Protein AF-A0A2S2PRX2-F1 (afdb_monomer)

Organism: Schizaphis graminum (NCBI:txid13262)

Radius of gyration: 22.68 Å; Cα contacts (8 Å, |Δi|>4): 129; chains: 1; bounding box: 50×50×72 Å

Structure (mmCIF, N/CA/C/O backbone):
data_AF-A0A2S2PRX2-F1
#
_entry.id   AF-A0A2S2PRX2-F1
#
loop_
_atom_site.group_PDB
_atom_site.id
_atom_site.type_symbol
_atom_site.label_atom_id
_atom_site.label_alt_id
_atom_site.label_comp_id
_atom_site.label_asym_id
_atom_site.label_entity_id
_atom_site.label_seq_id
_atom_site.pdbx_PDB_ins_code
_atom_site.Cartn_x
_atom_site.Cartn_y
_atom_site.Cartn_z
_atom_site.occupancy
_atom_site.B_iso_or_equiv
_atom_site.auth_seq_id
_atom_site.auth_comp_id
_atom_site.auth_asym_id
_atom_site.auth_atom_id
_atom_site.pdbx_PDB_model_num
ATOM 1 N N . ARG A 1 1 ? -25.258 11.490 -28.085 1.00 32.72 1 ARG A N 1
ATOM 2 C CA . ARG A 1 1 ? -25.064 12.709 -28.904 1.00 32.72 1 ARG A CA 1
ATOM 3 C C . ARG A 1 1 ? -23.735 13.322 -28.487 1.00 32.72 1 ARG A C 1
ATOM 5 O O . ARG A 1 1 ? -23.483 13.431 -27.298 1.00 32.72 1 ARG A O 1
ATOM 12 N N . ILE A 1 2 ? -22.883 13.534 -29.481 1.00 33.91 2 ILE A N 1
ATOM 13 C CA . ILE A 1 2 ? -21.468 13.925 -29.444 1.00 33.91 2 ILE A C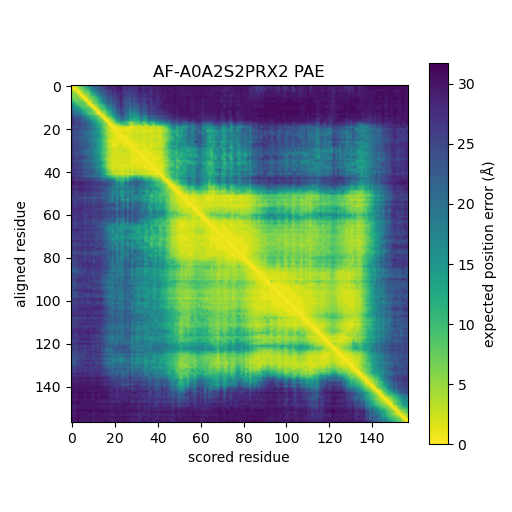A 1
ATOM 14 C C . ILE A 1 2 ? -21.301 15.325 -28.825 1.00 33.91 2 ILE A C 1
ATOM 16 O O . ILE A 1 2 ? -22.184 16.149 -29.027 1.00 33.91 2 ILE A O 1
ATOM 20 N N . HIS A 1 3 ? -20.211 15.570 -28.082 1.00 30.98 3 HIS A N 1
ATOM 21 C CA . HIS A 1 3 ? -19.190 16.577 -28.425 1.00 30.98 3 HIS A CA 1
ATOM 22 C C . HIS A 1 3 ? -17.902 16.377 -27.609 1.00 30.98 3 HIS A C 1
ATOM 24 O O . HIS A 1 3 ? -17.865 16.462 -26.386 1.00 30.98 3 HIS A O 1
ATOM 30 N N . SER A 1 4 ? -16.859 16.049 -28.365 1.00 37.16 4 SER A N 1
ATOM 31 C CA . SER A 1 4 ? -15.438 16.214 -28.094 1.00 37.16 4 SER A CA 1
ATOM 32 C C . SER A 1 4 ? -15.081 17.687 -27.931 1.00 37.16 4 SER A C 1
ATOM 34 O O . SER A 1 4 ? -15.504 18.475 -28.769 1.00 37.16 4 SER A O 1
ATOM 36 N N . GLU A 1 5 ? -14.215 18.025 -26.976 1.00 30.00 5 GLU A N 1
ATOM 37 C CA . GLU A 1 5 ? -13.340 19.196 -27.090 1.00 30.00 5 GLU A CA 1
ATOM 38 C C . GLU A 1 5 ? -12.101 19.034 -26.199 1.00 30.00 5 GLU A C 1
ATOM 40 O O . GLU A 1 5 ? -12.141 18.982 -24.969 1.00 30.00 5 GLU A O 1
ATOM 45 N N . THR A 1 6 ? -10.975 18.890 -26.886 1.00 33.41 6 THR A N 1
ATOM 46 C CA . THR A 1 6 ? -9.607 18.993 -26.394 1.00 33.41 6 THR A CA 1
ATOM 47 C C . THR A 1 6 ? -9.370 20.370 -25.788 1.00 33.41 6 THR A C 1
ATOM 49 O O . THR A 1 6 ? -9.465 21.374 -26.488 1.00 33.41 6 THR A O 1
ATOM 52 N N . ARG A 1 7 ? -8.987 20.430 -24.509 1.00 32.41 7 ARG A N 1
ATOM 53 C CA . ARG A 1 7 ? -8.498 21.664 -23.889 1.00 32.41 7 ARG A CA 1
ATOM 54 C C . ARG A 1 7 ? -6.986 21.591 -23.727 1.00 32.41 7 ARG A C 1
ATOM 56 O O . ARG A 1 7 ? -6.467 21.113 -22.720 1.00 32.41 7 ARG A O 1
ATOM 63 N N . THR A 1 8 ? -6.290 22.069 -24.751 1.00 34.25 8 THR A N 1
ATOM 64 C CA . THR A 1 8 ? -4.899 22.511 -24.663 1.00 34.25 8 THR A CA 1
ATOM 65 C C . THR A 1 8 ? -4.826 23.640 -23.637 1.00 34.25 8 THR A C 1
ATOM 67 O O . THR A 1 8 ? -5.427 24.695 -23.815 1.00 34.25 8 THR A O 1
ATOM 70 N N . SER A 1 9 ? -4.124 23.409 -22.530 1.00 39.47 9 SER A N 1
ATOM 71 C CA . SER A 1 9 ? -3.758 24.464 -21.587 1.00 39.47 9 SER A CA 1
ATOM 72 C C . SER A 1 9 ? -2.261 24.696 -21.699 1.00 39.47 9 SER A C 1
ATOM 74 O O . SER A 1 9 ? -1.480 24.225 -20.872 1.00 39.47 9 SER A O 1
ATOM 76 N N . GLU A 1 10 ? -1.876 25.448 -22.726 1.00 35.84 10 GLU A N 1
ATOM 77 C CA . GLU A 1 10 ? -0.677 26.270 -22.663 1.00 35.84 10 GLU A CA 1
ATOM 78 C C . GLU A 1 10 ? -0.848 27.243 -21.499 1.00 35.84 10 GLU A C 1
ATOM 80 O O . GLU A 1 10 ? -1.709 28.115 -21.517 1.00 35.84 10 GLU A O 1
ATOM 85 N N . HIS A 1 11 ? -0.060 27.050 -20.448 1.00 44.25 11 HIS A N 1
ATOM 86 C CA . HIS A 1 11 ? 0.306 28.113 -19.523 1.00 44.25 11 HIS A CA 1
ATOM 87 C C . HIS A 1 11 ? 1.805 27.984 -19.277 1.00 44.25 11 HIS A C 1
ATOM 89 O O . HIS A 1 11 ? 2.274 27.351 -18.332 1.00 44.25 11 HIS A O 1
ATOM 95 N N . SER A 1 12 ? 2.556 28.597 -20.184 1.00 42.91 12 SER A N 1
ATOM 96 C CA . SER A 1 12 ? 3.944 28.975 -19.991 1.00 42.91 12 SER A CA 1
ATOM 97 C C . SER A 1 12 ? 4.044 29.986 -18.845 1.00 42.91 12 SER A C 1
ATOM 99 O O . SER A 1 12 ? 3.718 31.163 -18.995 1.00 42.91 12 SER A O 1
ATOM 101 N N . LYS A 1 13 ? 4.538 29.532 -17.694 1.00 42.44 13 LYS A N 1
ATOM 102 C CA . LYS A 1 13 ? 5.272 30.376 -16.748 1.00 42.44 13 LYS A CA 1
ATOM 103 C C . LYS A 1 13 ? 6.652 29.747 -16.575 1.00 42.44 13 LYS A C 1
ATOM 105 O O . LYS A 1 13 ? 6.724 28.648 -16.025 1.00 42.44 13 LYS A O 1
ATOM 110 N N . PRO A 1 14 ? 7.747 30.390 -17.012 1.00 42.88 14 PRO A N 1
ATOM 111 C CA . PRO A 1 14 ? 9.080 29.933 -16.667 1.00 42.88 14 PRO A CA 1
ATOM 112 C C . PRO A 1 14 ? 9.345 30.372 -15.227 1.00 42.88 14 PRO A C 1
ATOM 114 O O . PRO A 1 14 ? 9.973 31.392 -14.965 1.00 42.88 14 PRO A O 1
ATOM 117 N N . SER A 1 15 ? 8.813 29.623 -14.261 1.00 43.81 15 SER A N 1
ATOM 118 C CA . SER A 1 15 ? 9.317 29.715 -12.900 1.00 43.81 15 SER A CA 1
ATOM 119 C C . SER A 1 15 ? 10.654 28.987 -12.883 1.00 43.81 15 SER A C 1
ATOM 121 O O . SER A 1 15 ? 10.704 27.763 -13.012 1.00 43.81 15 SER A O 1
ATOM 123 N N . THR A 1 16 ? 11.738 29.738 -12.724 1.00 51.16 16 THR A N 1
ATOM 124 C CA . THR A 1 16 ? 13.097 29.279 -12.403 1.00 51.16 16 THR A CA 1
ATOM 125 C C . THR A 1 16 ? 13.138 28.622 -11.017 1.00 51.16 16 THR A C 1
ATOM 127 O O . THR A 1 16 ? 13.873 29.004 -10.115 1.00 51.16 16 THR A O 1
ATOM 130 N N . THR A 1 17 ? 12.306 27.607 -10.816 1.00 53.28 17 THR A N 1
ATOM 131 C CA . THR A 1 17 ? 12.319 26.728 -9.656 1.00 53.28 17 THR A CA 1
ATOM 132 C C . THR A 1 17 ? 13.028 25.470 -10.103 1.00 53.28 17 THR A C 1
ATOM 134 O O . THR A 1 17 ? 12.576 24.826 -11.046 1.00 53.28 17 THR A O 1
ATOM 137 N N . HIS A 1 18 ? 14.148 25.151 -9.452 1.00 61.47 18 HIS A N 1
ATOM 138 C CA . HIS A 1 18 ? 14.963 23.954 -9.662 1.00 61.47 18 HIS A CA 1
ATOM 139 C C . HIS A 1 18 ? 14.108 22.698 -9.894 1.00 61.47 18 HIS A C 1
ATOM 141 O O . HIS A 1 18 ? 13.738 21.984 -8.959 1.00 61.47 18 HIS A O 1
ATOM 147 N N . SER A 1 19 ? 13.785 22.447 -11.158 1.00 75.62 19 SER A N 1
ATOM 148 C CA . SER A 1 19 ? 12.966 21.332 -11.599 1.00 75.62 19 SER A CA 1
ATOM 149 C C . SER A 1 19 ? 13.914 20.208 -11.966 1.00 75.62 19 SER A C 1
ATOM 151 O O . SER A 1 19 ? 14.864 20.397 -12.722 1.00 75.62 19 SER A O 1
ATOM 153 N N . PHE A 1 20 ? 13.706 19.044 -11.365 1.00 86.00 20 PHE A N 1
ATOM 154 C CA . PHE A 1 20 ? 14.572 17.890 -11.557 1.00 86.00 20 PHE A CA 1
ATOM 155 C C . PHE A 1 20 ? 13.923 16.989 -12.601 1.00 86.00 20 PHE A C 1
ATOM 157 O O . PHE A 1 20 ? 12.938 16.322 -12.294 1.00 86.00 20 PHE A O 1
ATOM 164 N N . ILE A 1 21 ? 14.452 17.000 -13.822 1.00 85.81 21 ILE A N 1
ATOM 165 C CA . ILE A 1 21 ? 13.899 16.279 -14.975 1.00 85.81 21 ILE A CA 1
ATOM 166 C C . ILE A 1 21 ? 14.613 14.931 -15.121 1.00 85.81 21 ILE A C 1
ATOM 168 O O . ILE A 1 21 ? 15.807 14.824 -14.845 1.00 85.81 21 ILE A O 1
ATOM 172 N N . CYS A 1 22 ? 13.879 13.880 -15.486 1.00 79.94 22 CYS A N 1
ATOM 173 C CA . CYS A 1 22 ? 14.483 12.598 -15.841 1.00 79.94 22 CYS A CA 1
ATOM 174 C C . CYS A 1 22 ? 14.856 12.546 -17.318 1.00 79.94 22 CYS A C 1
ATOM 176 O O . CYS A 1 22 ? 13.969 12.591 -18.158 1.00 79.94 22 CYS A O 1
ATOM 178 N N . ASP A 1 23 ? 16.128 12.310 -17.620 1.00 79.19 23 ASP A N 1
ATOM 179 C CA . ASP A 1 23 ? 16.629 12.292 -19.003 1.00 79.19 23 ASP A CA 1
ATOM 180 C C . ASP A 1 23 ? 16.116 11.108 -19.847 1.00 79.19 23 ASP A C 1
ATOM 182 O O . ASP A 1 23 ? 16.187 11.140 -21.068 1.00 79.19 23 ASP A O 1
ATOM 186 N N . TYR A 1 24 ? 15.577 10.056 -19.216 1.00 67.75 24 TYR A N 1
ATOM 187 C CA . TYR A 1 24 ? 15.070 8.867 -19.921 1.00 67.75 24 TYR A CA 1
ATOM 188 C C . TYR A 1 24 ? 13.591 8.971 -20.309 1.00 67.75 24 TYR A C 1
ATOM 190 O O . TYR A 1 24 ? 13.150 8.296 -21.234 1.00 67.75 24 TYR A O 1
ATOM 198 N N . CYS A 1 25 ? 12.790 9.750 -19.576 1.00 73.69 25 CYS A N 1
ATOM 199 C CA . CYS A 1 25 ? 11.338 9.807 -19.793 1.00 73.69 25 CYS A CA 1
ATOM 200 C C . CYS A 1 25 ? 10.724 11.198 -19.570 1.00 73.69 25 CYS A C 1
ATOM 202 O O . CYS A 1 25 ? 9.506 11.317 -19.450 1.00 73.69 25 CYS A O 1
ATOM 204 N N . ASN A 1 26 ? 11.560 12.230 -19.434 1.00 76.50 26 ASN A N 1
ATOM 205 C CA . ASN A 1 26 ? 11.221 13.648 -19.277 1.00 76.50 26 ASN A CA 1
ATOM 206 C C . ASN A 1 26 ? 10.229 13.984 -18.151 1.00 76.50 26 ASN A C 1
ATOM 208 O O . ASN A 1 26 ? 9.632 15.057 -18.128 1.00 76.50 26 ASN A O 1
ATOM 212 N N . GLN A 1 27 ? 10.077 13.091 -17.171 1.00 74.56 27 GLN A N 1
ATOM 213 C CA . GLN A 1 27 ? 9.231 13.331 -16.004 1.00 74.56 27 GLN A CA 1
ATOM 214 C C . GLN A 1 27 ? 9.842 14.405 -15.101 1.00 74.56 27 GLN A C 1
ATOM 216 O O . GLN A 1 27 ? 11.035 14.355 -14.785 1.00 74.56 27 GLN A O 1
ATOM 221 N N . ILE A 1 28 ? 9.010 15.353 -14.664 1.00 86.56 28 ILE A N 1
ATOM 222 C CA . ILE A 1 28 ? 9.423 16.513 -13.869 1.00 86.56 28 ILE A CA 1
ATOM 223 C C . ILE A 1 28 ? 9.161 16.243 -12.388 1.00 86.56 28 ILE A C 1
ATOM 225 O O . ILE A 1 28 ? 8.053 15.899 -11.976 1.00 86.56 28 ILE A O 1
ATOM 229 N N . PHE A 1 29 ? 10.182 16.446 -11.559 1.00 86.88 29 PHE A N 1
ATOM 230 C CA . PHE A 1 29 ? 10.099 16.271 -10.115 1.00 86.88 29 PHE A CA 1
ATOM 231 C C . PHE A 1 29 ? 10.418 17.566 -9.374 1.00 86.88 29 PHE A C 1
ATOM 233 O O . PHE A 1 29 ? 11.392 18.255 -9.663 1.00 86.88 29 PHE A O 1
ATOM 240 N N . SER A 1 30 ? 9.662 17.824 -8.306 1.00 87.50 30 SER A N 1
ATOM 241 C CA . SER A 1 30 ? 9.857 18.983 -7.425 1.00 87.50 30 SER A CA 1
ATOM 242 C C . SER A 1 30 ? 11.080 18.888 -6.502 1.00 87.50 30 SER A C 1
ATOM 244 O O . SER A 1 30 ? 11.417 19.854 -5.824 1.00 87.50 30 SER A O 1
ATOM 246 N N . ARG A 1 31 ? 11.737 17.718 -6.401 1.00 85.00 31 ARG A N 1
ATOM 247 C CA . ARG A 1 31 ? 12.904 17.500 -5.521 1.00 85.00 31 ARG A CA 1
ATOM 248 C C . ARG A 1 31 ? 13.909 16.516 -6.123 1.00 85.00 31 ARG A C 1
ATOM 250 O O . ARG A 1 31 ? 13.515 15.437 -6.570 1.00 85.00 31 ARG A O 1
ATOM 257 N N . LYS A 1 32 ? 15.213 16.793 -5.975 1.00 86.00 32 LYS A N 1
ATOM 258 C CA . LYS A 1 32 ? 16.323 15.930 -6.443 1.00 86.00 32 LYS A CA 1
ATOM 259 C C . LYS A 1 32 ? 16.230 14.493 -5.934 1.00 86.00 32 LYS A C 1
ATOM 261 O O . LYS A 1 32 ? 16.500 13.548 -6.667 1.00 86.00 32 LYS A O 1
ATOM 266 N N . GLN A 1 33 ? 15.833 14.311 -4.673 1.00 81.94 33 GLN A N 1
ATOM 267 C CA . GLN A 1 33 ? 15.671 12.983 -4.068 1.00 81.94 33 GLN A CA 1
ATOM 268 C C . GLN A 1 33 ? 14.573 12.150 -4.748 1.00 81.94 33 GLN A C 1
ATOM 270 O O . GLN A 1 33 ? 14.693 10.929 -4.838 1.00 81.94 33 GLN A O 1
ATOM 275 N N . ASN A 1 34 ? 13.519 12.803 -5.249 1.00 78.81 34 ASN A N 1
ATOM 276 C CA . ASN A 1 34 ? 12.433 12.132 -5.955 1.00 78.81 34 ASN A CA 1
ATOM 277 C C . ASN A 1 34 ? 12.902 11.677 -7.335 1.00 78.81 34 ASN A C 1
ATOM 279 O O . ASN A 1 34 ? 12.683 10.516 -7.666 1.00 78.81 34 ASN A O 1
ATOM 283 N N . LEU A 1 35 ? 13.635 12.533 -8.057 1.00 80.25 35 LEU A N 1
ATOM 284 C CA . LEU A 1 35 ? 14.287 12.167 -9.313 1.00 80.25 35 LEU A CA 1
ATOM 285 C C . LEU A 1 35 ? 15.286 11.008 -9.117 1.00 80.25 35 LEU A C 1
ATOM 287 O O . LEU A 1 35 ? 15.210 10.004 -9.816 1.00 80.25 35 LEU A O 1
ATOM 291 N N . LYS A 1 36 ? 16.166 11.075 -8.104 1.00 79.81 36 LYS A N 1
ATOM 292 C CA . LYS A 1 36 ? 17.106 9.982 -7.770 1.00 79.81 36 LYS A CA 1
ATOM 293 C C . LYS A 1 36 ? 16.402 8.650 -7.503 1.00 79.81 36 LYS A C 1
ATOM 295 O O . LYS A 1 36 ? 16.911 7.604 -7.890 1.00 79.81 36 LYS A O 1
ATOM 300 N N . ARG A 1 37 ? 15.259 8.676 -6.811 1.00 73.00 37 ARG A N 1
ATOM 301 C CA . ARG A 1 37 ? 14.436 7.481 -6.577 1.00 73.00 37 ARG A CA 1
ATOM 302 C C . ARG A 1 37 ? 13.771 6.998 -7.865 1.00 73.00 37 ARG A C 1
ATOM 304 O O . ARG A 1 37 ? 13.699 5.796 -8.075 1.00 73.00 37 ARG A O 1
ATOM 311 N N . HIS A 1 38 ? 13.297 7.912 -8.704 1.00 77.25 38 HIS A N 1
ATOM 312 C CA . HIS A 1 38 ? 12.686 7.594 -9.989 1.00 77.25 38 HIS A CA 1
ATOM 313 C C . HIS A 1 38 ? 13.679 6.947 -10.967 1.00 77.25 38 HIS A C 1
ATOM 315 O O . HIS A 1 38 ? 13.315 5.974 -11.612 1.00 77.25 38 HIS A O 1
ATOM 321 N N . PHE A 1 39 ? 14.943 7.382 -11.008 1.00 70.75 39 PHE A N 1
ATOM 322 C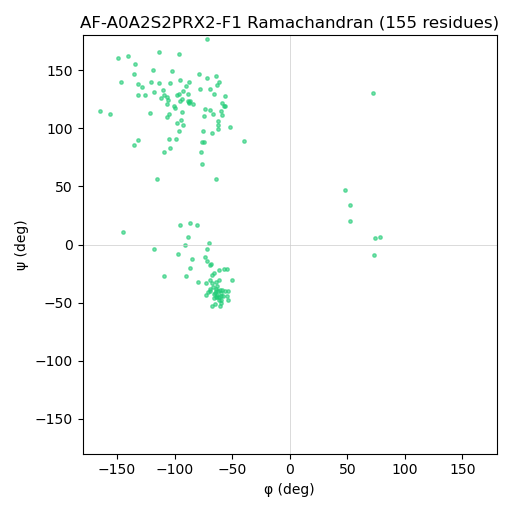 CA . PHE A 1 39 ? 15.977 6.757 -11.849 1.00 70.75 39 PHE A CA 1
ATOM 323 C C . PHE A 1 39 ? 16.186 5.257 -11.581 1.00 70.75 39 PHE A C 1
ATOM 325 O O . PHE A 1 39 ? 16.687 4.548 -12.448 1.00 70.75 39 PHE A O 1
ATOM 332 N N . LEU A 1 40 ? 15.791 4.747 -10.409 1.00 68.50 40 LEU A N 1
ATOM 333 C CA . LEU A 1 40 ? 15.828 3.309 -10.122 1.00 68.50 40 LEU A CA 1
ATOM 334 C C . LEU A 1 40 ? 14.802 2.506 -10.926 1.00 68.50 40 LEU A C 1
ATOM 336 O O . LEU A 1 40 ? 14.952 1.301 -11.040 1.00 68.50 40 LEU A O 1
ATOM 340 N N . VAL A 1 41 ? 13.783 3.157 -11.489 1.00 63.66 41 VAL A N 1
ATOM 341 C CA . VAL A 1 41 ? 12.854 2.528 -12.438 1.00 63.66 41 VAL A CA 1
ATOM 342 C C . VAL A 1 41 ? 13.570 2.186 -13.747 1.00 63.66 41 VAL A C 1
ATOM 344 O O . VAL A 1 41 ? 13.263 1.170 -14.355 1.00 63.66 41 VAL A O 1
ATOM 347 N N . HIS A 1 42 ? 14.557 2.997 -14.141 1.00 65.81 42 HIS A N 1
ATOM 348 C CA . HIS A 1 42 ? 15.343 2.800 -15.364 1.00 65.81 42 HIS A CA 1
ATOM 349 C C . HIS A 1 42 ? 16.553 1.877 -15.160 1.00 65.81 42 HIS A C 1
ATOM 351 O O . HIS A 1 42 ? 17.078 1.324 -16.120 1.00 65.81 42 HIS A O 1
ATOM 357 N N . LYS A 1 43 ? 17.013 1.688 -13.915 1.00 61.19 43 LYS A N 1
ATOM 358 C CA . LYS A 1 43 ? 18.135 0.794 -13.592 1.00 61.19 43 LYS A CA 1
ATOM 359 C C . LYS A 1 43 ? 17.643 -0.605 -13.212 1.00 61.19 43 LYS A C 1
ATOM 361 O O . LYS A 1 43 ? 17.104 -0.800 -12.129 1.00 61.19 43 LYS A O 1
ATOM 366 N N . SER A 1 44 ? 17.962 -1.600 -14.039 1.00 50.84 44 SER A N 1
ATOM 367 C CA . SER A 1 44 ? 17.709 -3.032 -13.783 1.00 50.84 44 SER A CA 1
ATOM 368 C C . SER A 1 44 ? 18.577 -3.653 -12.672 1.00 50.84 44 SER A C 1
ATOM 370 O O . SER A 1 44 ? 18.487 -4.852 -12.412 1.00 50.84 44 SER A O 1
ATOM 372 N N . THR A 1 45 ? 19.446 -2.877 -12.017 1.00 51.72 45 THR A N 1
ATOM 373 C CA . THR A 1 45 ? 20.348 -3.367 -10.966 1.00 51.72 45 THR A CA 1
ATOM 374 C C . THR A 1 45 ? 19.664 -3.341 -9.601 1.00 51.72 45 THR A C 1
ATOM 376 O O . THR A 1 45 ? 19.225 -2.284 -9.144 1.00 51.72 45 THR A O 1
ATOM 379 N N . PHE A 1 46 ? 19.612 -4.493 -8.927 1.00 55.50 46 PHE A N 1
ATOM 380 C CA . PHE A 1 46 ? 19.082 -4.639 -7.571 1.00 55.50 46 PHE A CA 1
ATOM 381 C C . PHE A 1 46 ? 19.897 -3.813 -6.560 1.00 55.50 46 PHE A C 1
ATOM 383 O O . PHE A 1 46 ? 20.958 -4.226 -6.107 1.00 55.50 46 PHE A O 1
ATOM 390 N N . ASP A 1 47 ? 19.384 -2.641 -6.201 1.00 60.25 47 ASP A N 1
ATOM 391 C CA . ASP A 1 47 ? 19.933 -1.760 -5.167 1.00 60.25 47 ASP A CA 1
ATOM 392 C C . ASP A 1 47 ? 19.538 -2.269 -3.760 1.00 60.25 47 ASP A C 1
ATOM 394 O O . ASP A 1 47 ? 18.426 -2.773 -3.570 1.00 60.25 47 ASP A O 1
ATOM 398 N N . GLU A 1 48 ? 20.391 -2.094 -2.741 1.00 60.78 48 GLU A N 1
ATOM 399 C CA . GLU A 1 48 ? 20.058 -2.358 -1.324 1.00 60.78 48 GLU A CA 1
ATOM 400 C C . GLU A 1 48 ? 18.794 -1.615 -0.849 1.00 60.78 48 GLU A C 1
ATOM 402 O O . GLU A 1 48 ? 18.144 -1.984 0.135 1.00 60.78 48 GLU A O 1
ATOM 407 N N . ARG A 1 49 ? 18.413 -0.549 -1.556 1.00 64.00 49 ARG A N 1
ATOM 408 C CA . ARG A 1 49 ? 17.190 0.218 -1.312 1.00 64.00 49 ARG A CA 1
ATOM 409 C C . ARG A 1 49 ? 15.907 -0.520 -1.718 1.00 64.00 49 ARG A C 1
ATOM 411 O O . ARG A 1 49 ? 14.832 -0.104 -1.278 1.00 64.00 49 ARG A O 1
ATOM 418 N N . CYS A 1 50 ? 15.982 -1.608 -2.491 1.00 70.50 50 CYS A N 1
ATOM 419 C CA . CYS A 1 50 ? 14.842 -2.460 -2.844 1.00 70.50 50 CYS A CA 1
ATOM 420 C C . CYS A 1 50 ? 14.420 -3.335 -1.652 1.00 70.50 50 CYS A C 1
ATOM 422 O O . CYS A 1 50 ? 14.881 -4.466 -1.488 1.00 70.50 50 CYS A O 1
ATOM 424 N N . LYS A 1 51 ? 13.532 -2.800 -0.807 1.00 74.06 51 LYS A N 1
ATOM 425 C CA . LYS A 1 51 ? 13.098 -3.437 0.453 1.00 74.06 51 LYS A CA 1
ATOM 426 C C . LYS A 1 51 ? 11.785 -4.211 0.357 1.00 74.06 51 LYS A C 1
ATOM 428 O O . LYS A 1 51 ? 11.402 -4.856 1.329 1.00 74.06 51 LYS A O 1
ATOM 433 N N . ILE A 1 52 ? 11.082 -4.102 -0.765 1.00 79.62 52 ILE A N 1
ATOM 434 C CA . ILE A 1 52 ? 9.763 -4.705 -0.956 1.00 79.62 52 ILE A CA 1
ATOM 435 C C . ILE A 1 52 ? 9.932 -5.901 -1.886 1.00 79.62 52 ILE A C 1
ATOM 437 O O . ILE A 1 52 ? 10.501 -5.746 -2.961 1.00 79.62 52 ILE A O 1
ATOM 441 N N . VAL A 1 53 ? 9.462 -7.082 -1.493 1.00 80.75 53 VAL A N 1
ATOM 442 C CA . VAL A 1 53 ? 9.601 -8.312 -2.288 1.00 80.75 53 VAL A CA 1
ATOM 443 C C . VAL A 1 53 ? 8.234 -8.797 -2.762 1.00 80.75 53 VAL A C 1
ATOM 445 O O . VAL A 1 53 ? 7.275 -8.777 -1.992 1.00 80.75 53 VAL A O 1
ATOM 448 N N . CYS A 1 54 ? 8.142 -9.257 -4.013 1.00 83.44 54 CYS A N 1
ATOM 449 C CA . CYS A 1 54 ? 6.948 -9.949 -4.492 1.00 83.44 54 CYS A CA 1
ATOM 450 C C . CYS A 1 54 ? 6.882 -11.356 -3.887 1.00 83.44 54 CYS A C 1
ATOM 452 O O . CYS A 1 54 ? 7.743 -12.197 -4.153 1.00 83.44 54 CYS A O 1
ATOM 454 N N . MET A 1 55 ? 5.848 -11.620 -3.086 1.00 79.38 55 MET A N 1
ATOM 455 C CA . MET A 1 55 ? 5.658 -12.932 -2.465 1.00 79.38 55 MET A CA 1
ATOM 456 C C . MET A 1 55 ? 5.294 -14.029 -3.470 1.00 79.38 55 MET A C 1
ATOM 458 O O . MET A 1 55 ? 5.688 -15.167 -3.254 1.00 79.38 55 MET A O 1
ATOM 462 N N . TYR A 1 56 ? 4.598 -13.695 -4.561 1.00 80.38 56 TYR A N 1
ATOM 463 C CA . TYR A 1 56 ? 4.237 -14.658 -5.609 1.00 80.38 56 TYR A CA 1
ATOM 464 C C . TYR A 1 56 ? 5.459 -15.118 -6.406 1.00 80.38 56 TYR A C 1
ATOM 466 O O . TYR A 1 56 ? 5.601 -16.292 -6.729 1.00 80.38 56 TYR A O 1
ATOM 474 N N . CYS A 1 57 ? 6.399 -14.215 -6.687 1.00 79.50 57 CYS A N 1
ATOM 475 C CA . CYS A 1 57 ? 7.689 -14.618 -7.237 1.00 79.50 57 CYS A CA 1
ATOM 476 C C . CYS A 1 57 ? 8.453 -15.480 -6.223 1.00 79.50 57 CYS A C 1
ATOM 478 O O . CYS A 1 57 ? 8.971 -16.535 -6.586 1.00 79.50 57 CYS A O 1
ATOM 480 N N . MET A 1 58 ? 8.487 -15.060 -4.950 1.00 74.81 58 MET A N 1
ATOM 481 C CA . MET A 1 58 ? 9.226 -15.772 -3.903 1.00 74.81 58 MET A CA 1
ATOM 482 C C . MET A 1 58 ? 8.712 -17.203 -3.703 1.00 74.81 58 MET A C 1
ATOM 484 O O . MET A 1 58 ? 9.525 -18.106 -3.529 1.00 74.81 58 MET A O 1
ATOM 488 N N . SER A 1 59 ? 7.396 -17.427 -3.768 1.00 71.12 59 SER A N 1
ATOM 489 C CA . SER A 1 59 ? 6.808 -18.770 -3.680 1.00 71.12 59 SER A CA 1
ATOM 490 C C . SER A 1 59 ? 7.184 -19.668 -4.858 1.00 71.12 59 SER A C 1
ATOM 492 O O . SER A 1 59 ? 7.214 -20.880 -4.699 1.00 71.12 59 SER A O 1
ATOM 494 N N . ASN A 1 60 ? 7.526 -19.082 -6.008 1.00 69.69 60 ASN A N 1
ATOM 495 C CA . ASN A 1 60 ? 7.991 -19.787 -7.204 1.00 69.69 60 ASN A CA 1
ATOM 496 C C . ASN A 1 60 ? 9.530 -19.848 -7.304 1.00 69.69 60 ASN A C 1
ATOM 498 O O . ASN A 1 60 ? 10.076 -20.081 -8.378 1.00 69.69 60 ASN A O 1
ATOM 502 N N . GLY A 1 61 ? 10.253 -19.589 -6.207 1.00 67.81 61 GLY A N 1
ATOM 503 C CA . GLY A 1 61 ? 11.720 -19.655 -6.173 1.00 67.81 61 GLY A CA 1
ATOM 504 C C . GLY A 1 61 ? 12.440 -18.449 -6.791 1.00 67.81 61 GLY A C 1
ATOM 505 O O . GLY A 1 61 ? 13.667 -18.443 -6.872 1.00 67.81 61 GLY A O 1
ATOM 506 N N . VAL A 1 62 ? 11.714 -17.396 -7.182 1.00 69.94 62 VAL A N 1
ATOM 507 C CA . VAL A 1 62 ? 12.272 -16.191 -7.814 1.00 69.94 62 VAL A CA 1
ATOM 508 C C . VAL A 1 62 ? 12.199 -14.996 -6.859 1.00 69.94 62 VAL A C 1
ATOM 510 O O . VAL A 1 62 ? 11.146 -14.641 -6.345 1.00 69.94 62 VAL A O 1
ATOM 513 N N . SER A 1 63 ? 13.304 -14.281 -6.642 1.00 74.75 63 SER A N 1
ATOM 514 C CA . SER A 1 63 ? 13.312 -13.091 -5.772 1.00 74.75 63 SER A CA 1
ATOM 515 C C . SER A 1 63 ? 13.224 -11.797 -6.585 1.00 74.75 63 SER A C 1
ATOM 517 O O . SER A 1 63 ? 14.240 -11.234 -6.992 1.00 74.75 63 SER A O 1
ATOM 519 N N . LYS A 1 64 ? 12.003 -11.303 -6.835 1.00 78.81 64 LYS A N 1
ATOM 520 C CA . LYS A 1 64 ? 11.777 -9.976 -7.443 1.00 78.81 64 LYS A CA 1
ATOM 521 C C . LYS A 1 64 ? 11.546 -8.926 -6.360 1.00 78.81 64 LYS A C 1
ATOM 523 O O . LYS A 1 64 ? 10.640 -9.064 -5.536 1.00 78.81 64 LYS A O 1
ATOM 528 N N . LYS A 1 65 ? 12.372 -7.876 -6.366 1.00 81.56 65 LYS A N 1
ATOM 529 C CA . LYS A 1 65 ? 12.365 -6.796 -5.373 1.00 81.56 65 LYS A CA 1
ATOM 530 C C . LYS A 1 65 ? 12.065 -5.453 -6.025 1.00 81.56 65 LYS A C 1
ATOM 532 O O . LYS A 1 65 ? 12.442 -5.217 -7.167 1.00 81.56 65 LYS A O 1
ATOM 537 N N . PHE A 1 66 ? 11.450 -4.563 -5.258 1.00 82.62 66 PHE A N 1
ATOM 538 C CA . PHE A 1 66 ? 10.951 -3.272 -5.704 1.00 82.62 66 PHE A CA 1
ATOM 539 C C . PHE A 1 66 ? 11.319 -2.175 -4.705 1.00 82.62 66 PHE A C 1
ATOM 541 O O . PHE A 1 66 ? 11.373 -2.384 -3.488 1.00 82.62 66 PHE A O 1
ATOM 548 N N . VAL A 1 67 ? 11.562 -0.976 -5.235 1.00 77.88 67 VAL A N 1
ATOM 549 C CA . VAL A 1 67 ? 11.858 0.223 -4.435 1.00 77.88 67 VAL A CA 1
ATOM 550 C C . VAL A 1 67 ? 10.578 0.834 -3.856 1.00 77.88 67 VAL A C 1
ATOM 552 O O . VAL A 1 67 ? 10.600 1.421 -2.774 1.00 77.88 67 VAL A O 1
ATOM 555 N N . THR A 1 68 ? 9.454 0.724 -4.569 1.00 79.56 68 THR A N 1
ATOM 556 C CA . THR A 1 68 ? 8.171 1.332 -4.190 1.00 79.56 68 THR A CA 1
ATOM 557 C C . THR A 1 68 ? 7.020 0.337 -4.342 1.00 79.56 68 THR A C 1
ATOM 559 O O . THR A 1 68 ? 7.100 -0.598 -5.138 1.00 79.56 68 THR A O 1
ATOM 562 N N . ARG A 1 69 ? 5.928 0.553 -3.591 1.00 81.00 69 ARG A N 1
ATOM 563 C CA . ARG A 1 69 ? 4.714 -0.277 -3.683 1.00 81.00 69 ARG A CA 1
ATOM 564 C C . ARG A 1 69 ? 4.053 -0.186 -5.061 1.00 81.00 69 ARG A C 1
ATOM 566 O O . ARG A 1 69 ? 3.584 -1.203 -5.547 1.00 81.00 69 ARG A O 1
ATOM 573 N N . LYS A 1 70 ? 4.076 0.985 -5.707 1.00 84.19 70 LYS A N 1
ATOM 574 C CA . LYS A 1 70 ? 3.516 1.174 -7.055 1.00 84.19 70 LYS A CA 1
ATOM 575 C C . LYS A 1 70 ? 4.163 0.235 -8.081 1.00 84.19 70 LYS A C 1
ATOM 577 O O . LYS A 1 70 ? 3.461 -0.421 -8.835 1.00 84.19 70 LYS A O 1
ATOM 582 N N . LEU A 1 71 ? 5.491 0.100 -8.045 1.00 85.56 71 LEU A N 1
ATOM 583 C CA . LEU A 1 71 ? 6.203 -0.813 -8.946 1.00 85.56 71 LEU A CA 1
ATOM 584 C C . LEU A 1 71 ? 5.879 -2.285 -8.655 1.00 85.56 71 LEU A C 1
ATOM 586 O O . LEU A 1 71 ? 5.761 -3.077 -9.584 1.00 85.56 71 LEU A O 1
ATOM 590 N N . LEU A 1 72 ? 5.705 -2.651 -7.378 1.00 85.44 72 LEU A N 1
ATOM 591 C CA . LEU A 1 72 ? 5.224 -3.987 -7.020 1.00 85.44 72 LEU A CA 1
ATOM 592 C C . LEU A 1 72 ? 3.801 -4.226 -7.556 1.00 85.44 72 LEU A C 1
ATOM 594 O O . LEU A 1 72 ? 3.546 -5.295 -8.093 1.00 85.44 72 LEU A O 1
ATOM 598 N N . GLN A 1 73 ? 2.891 -3.254 -7.429 1.00 86.94 73 GLN A N 1
ATOM 599 C CA . GLN A 1 73 ? 1.516 -3.355 -7.937 1.00 86.94 73 GLN A CA 1
ATOM 600 C C . GLN A 1 73 ? 1.488 -3.570 -9.452 1.00 86.94 73 GLN A C 1
ATOM 602 O O . GLN A 1 73 ? 0.867 -4.521 -9.917 1.00 86.94 73 GLN A O 1
ATOM 607 N N . GLU A 1 74 ? 2.216 -2.749 -10.211 1.00 88.19 74 GLU A N 1
ATOM 608 C CA . GLU A 1 74 ? 2.330 -2.892 -11.668 1.00 88.19 74 GLU A CA 1
ATOM 609 C C . GLU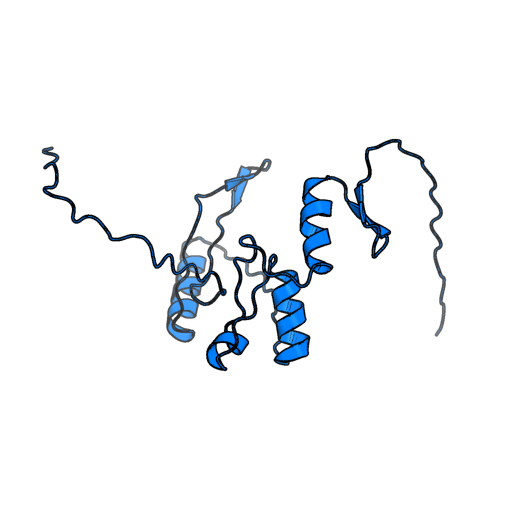 A 1 74 ? 2.896 -4.263 -12.069 1.00 88.19 74 GLU A C 1
ATOM 611 O O . GLU A 1 74 ? 2.432 -4.871 -13.032 1.00 88.19 74 GLU A O 1
ATOM 616 N N . HIS A 1 75 ? 3.875 -4.774 -11.318 1.00 88.56 75 HIS A N 1
ATOM 617 C CA . HIS A 1 75 ? 4.410 -6.118 -11.517 1.00 88.56 75 HIS A CA 1
ATOM 618 C C . HIS A 1 75 ? 3.378 -7.214 -11.225 1.00 88.56 75 HIS A C 1
ATOM 620 O O . HIS A 1 75 ? 3.254 -8.137 -12.025 1.00 88.56 75 HIS A O 1
ATOM 626 N N . CYS A 1 76 ? 2.647 -7.127 -10.111 1.00 88.69 76 CYS A N 1
ATOM 627 C CA . CYS A 1 76 ? 1.633 -8.118 -9.751 1.00 88.69 76 CYS A CA 1
ATOM 628 C C . CYS A 1 76 ? 0.546 -8.227 -10.821 1.00 88.69 76 CYS A C 1
ATOM 630 O O . CYS A 1 76 ? 0.189 -9.341 -11.191 1.00 88.69 76 CYS A O 1
ATOM 632 N N . VAL A 1 77 ? 0.096 -7.099 -11.374 1.00 90.19 77 VAL A N 1
ATOM 633 C CA . VAL A 1 77 ? -0.876 -7.091 -12.475 1.00 90.19 77 VAL A CA 1
ATOM 634 C C . VAL A 1 77 ? -0.276 -7.735 -13.727 1.00 90.19 77 VAL A C 1
ATOM 636 O O . VAL A 1 77 ? -0.854 -8.656 -14.282 1.00 90.19 77 VAL A O 1
ATOM 639 N N . LYS A 1 78 ? 0.921 -7.314 -14.154 1.00 89.62 78 LYS A N 1
ATOM 640 C CA . LYS A 1 78 ? 1.513 -7.776 -15.424 1.00 89.62 78 LYS A CA 1
ATOM 641 C C . LYS A 1 78 ? 2.017 -9.222 -15.415 1.00 89.62 78 LYS A C 1
ATOM 643 O O . LYS A 1 78 ? 2.039 -9.851 -16.464 1.00 89.62 78 LYS A O 1
ATOM 648 N N . VAL A 1 79 ? 2.517 -9.709 -14.279 1.00 87.56 79 VAL A N 1
ATOM 649 C CA . VAL A 1 79 ? 3.239 -10.996 -14.188 1.00 87.56 79 VAL A CA 1
ATOM 650 C C . VAL A 1 79 ? 2.429 -12.068 -13.467 1.00 87.56 79 VAL A C 1
ATOM 652 O O . VAL A 1 79 ? 2.637 -13.253 -13.709 1.00 87.56 79 VAL A O 1
ATOM 655 N N . HIS A 1 80 ? 1.530 -11.671 -12.568 1.00 85.75 80 HIS A N 1
ATOM 656 C CA . HIS A 1 80 ? 0.741 -12.606 -11.768 1.00 85.75 80 HIS A CA 1
ATOM 657 C C . HIS A 1 80 ? -0.762 -12.492 -12.017 1.00 85.75 80 HIS A C 1
ATOM 659 O O . HIS A 1 80 ? -1.497 -13.274 -11.427 1.00 85.75 80 HIS A O 1
ATOM 665 N N . ASP A 1 81 ? -1.208 -11.538 -12.843 1.00 88.94 81 ASP A N 1
ATOM 666 C CA . ASP A 1 81 ? -2.626 -11.209 -13.031 1.00 88.94 81 ASP A CA 1
ATOM 667 C C . ASP A 1 81 ? -3.345 -10.936 -11.693 1.00 88.94 81 ASP A C 1
ATOM 669 O O . ASP A 1 81 ? -4.504 -11.272 -11.465 1.00 88.94 81 ASP A O 1
ATOM 673 N N . VAL A 1 82 ? -2.606 -10.344 -10.745 1.00 86.31 82 VAL A N 1
ATOM 674 C CA . VAL A 1 82 ? -3.110 -10.001 -9.413 1.00 86.31 82 VAL A CA 1
ATOM 675 C C . VAL A 1 82 ? -3.312 -8.498 -9.323 1.00 86.31 82 VAL A C 1
ATOM 677 O O . VAL A 1 82 ? -2.354 -7.727 -9.216 1.00 86.31 82 VAL A O 1
ATOM 680 N N . GLU A 1 83 ? -4.575 -8.088 -9.274 1.00 86.75 83 GLU A N 1
ATOM 681 C CA . GLU A 1 83 ? -4.964 -6.704 -9.035 1.00 86.75 83 GLU A CA 1
ATOM 682 C C . GLU A 1 83 ? -4.992 -6.382 -7.530 1.00 86.75 83 GLU A C 1
ATOM 684 O O . GLU A 1 83 ? -5.711 -6.995 -6.737 1.00 86.75 83 GLU A O 1
ATOM 689 N N . LEU A 1 84 ? -4.196 -5.394 -7.116 1.00 81.06 84 LEU A N 1
ATOM 690 C CA . LEU A 1 84 ? -4.147 -4.920 -5.733 1.00 81.06 84 LEU A CA 1
ATOM 691 C C . LEU A 1 84 ? -5.084 -3.719 -5.563 1.00 81.06 84 LEU A C 1
ATOM 693 O O . LEU A 1 84 ? -4.763 -2.617 -6.003 1.00 81.06 84 LEU A O 1
ATOM 697 N N . ARG A 1 85 ? -6.219 -3.928 -4.889 1.00 82.50 85 ARG A N 1
ATOM 698 C CA . ARG A 1 85 ? -7.228 -2.887 -4.641 1.00 82.50 85 ARG A CA 1
ATOM 699 C C . ARG A 1 85 ? -6.943 -2.092 -3.366 1.00 82.50 85 ARG A C 1
ATOM 701 O O . ARG A 1 85 ? -6.560 -2.660 -2.343 1.00 82.50 85 ARG A O 1
ATOM 708 N N . GLU A 1 86 ? -7.162 -0.781 -3.429 1.00 85.56 86 GLU A N 1
ATOM 709 C CA . GLU A 1 86 ? -7.166 0.097 -2.257 1.00 85.56 86 GLU A CA 1
ATOM 710 C C . GLU A 1 86 ? -8.590 0.229 -1.715 1.00 85.56 86 GLU A C 1
ATOM 712 O O . GLU A 1 86 ? -9.530 0.471 -2.468 1.00 85.56 86 GLU A O 1
ATOM 717 N N . GLU A 1 87 ? -8.751 0.074 -0.401 1.00 89.75 87 GLU A N 1
ATOM 718 C CA . GLU A 1 87 ? -10.043 0.202 0.267 1.00 89.75 87 GLU A CA 1
ATOM 719 C C . GLU A 1 87 ? -9.949 1.226 1.401 1.00 89.75 87 GLU A C 1
ATOM 721 O O . GLU A 1 87 ? -9.070 1.146 2.264 1.00 89.75 87 GLU A O 1
ATOM 726 N N . ILE A 1 88 ? -10.873 2.190 1.406 1.00 92.69 88 ILE A N 1
ATOM 727 C CA . ILE A 1 88 ? -10.994 3.196 2.462 1.00 92.69 88 ILE A CA 1
ATOM 728 C C . ILE A 1 88 ? -12.200 2.832 3.320 1.00 92.69 88 ILE A C 1
ATOM 730 O O . ILE A 1 88 ? -13.341 2.930 2.878 1.00 92.69 88 ILE A O 1
ATOM 734 N N . LYS A 1 89 ? -11.938 2.437 4.567 1.00 93.62 89 LYS A N 1
ATOM 735 C CA . LYS A 1 89 ? -12.969 2.184 5.575 1.00 93.62 89 LYS A CA 1
ATOM 736 C C . LYS A 1 89 ? -12.925 3.260 6.649 1.00 93.62 89 LYS A C 1
ATOM 738 O O . LYS A 1 89 ? -11.856 3.586 7.170 1.00 93.62 89 LYS A O 1
ATOM 743 N N . THR A 1 90 ? -14.091 3.788 6.991 1.00 94.75 90 THR A N 1
ATOM 744 C CA . THR A 1 90 ? -14.283 4.662 8.146 1.00 94.75 90 THR A CA 1
ATOM 745 C C . THR A 1 90 ? -14.918 3.862 9.274 1.00 94.75 90 THR A C 1
ATOM 747 O O . THR A 1 90 ? -15.635 2.894 9.042 1.00 94.75 90 THR A O 1
ATOM 750 N N . PHE A 1 91 ? -14.607 4.242 10.508 1.00 94.94 91 PHE A N 1
ATOM 751 C CA . PHE A 1 91 ? -15.121 3.591 11.706 1.00 94.94 91 PHE A CA 1
ATOM 752 C C . PHE A 1 91 ? -15.622 4.675 12.648 1.00 94.94 91 PHE A C 1
ATOM 754 O O . PHE A 1 91 ? -14.951 5.695 12.827 1.00 94.94 91 PHE A O 1
ATOM 761 N N . SER A 1 92 ? -16.772 4.440 13.269 1.00 94.19 92 SER A N 1
ATOM 762 C CA . SER A 1 92 ? -17.370 5.356 14.245 1.00 94.19 92 SER A CA 1
ATOM 763 C C . SER A 1 92 ? -16.543 5.441 15.531 1.00 94.19 92 SER A C 1
ATOM 765 O O . SER A 1 92 ? -16.559 6.447 16.237 1.00 94.19 92 SER A O 1
ATOM 767 N N . SER A 1 93 ? -15.782 4.385 15.842 1.00 94.56 93 SER A N 1
ATOM 768 C CA . SER A 1 93 ? -14.989 4.299 17.064 1.00 94.56 93 SER A CA 1
ATOM 769 C C . SER A 1 93 ? -13.719 3.465 16.903 1.00 94.56 93 SER A C 1
ATOM 771 O O . SER A 1 93 ? -13.594 2.589 16.044 1.00 94.56 93 SER A O 1
ATOM 773 N N . LYS A 1 94 ? -12.764 3.675 17.817 1.00 92.00 94 LYS A N 1
ATOM 774 C CA . LYS A 1 94 ? -11.542 2.858 17.908 1.00 92.00 94 LYS A CA 1
ATOM 775 C C . LYS A 1 94 ? -11.843 1.383 18.210 1.00 92.00 94 LYS A C 1
ATOM 777 O O . LYS A 1 94 ? -11.072 0.512 17.814 1.00 92.00 94 LYS A O 1
ATOM 782 N N . SER A 1 95 ? -12.922 1.102 18.938 1.00 95.19 95 SER A N 1
ATOM 783 C CA . SER A 1 95 ? -13.328 -0.262 19.294 1.00 95.19 95 SER A CA 1
ATOM 784 C C . SER A 1 95 ? -13.846 -1.028 18.080 1.00 95.19 95 SER A C 1
ATOM 786 O O . SER A 1 95 ? -13.482 -2.186 17.895 1.00 95.19 95 SER A O 1
ATOM 788 N N . GLU A 1 96 ? -14.626 -0.367 17.225 1.00 96.88 96 GLU A N 1
ATOM 789 C CA . GLU A 1 96 ? -15.103 -0.922 15.955 1.00 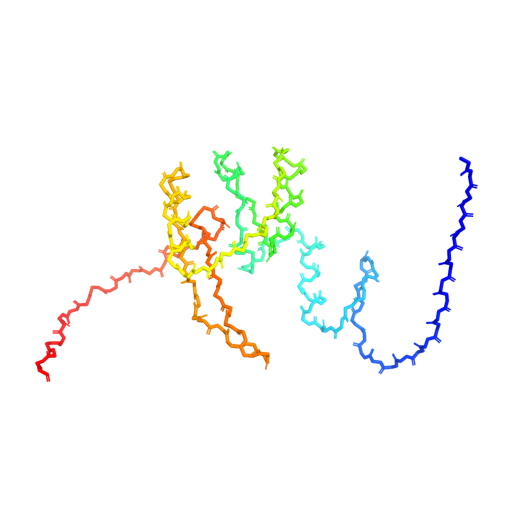96.88 96 GLU A CA 1
ATOM 790 C C . GLU A 1 96 ? -13.932 -1.258 15.022 1.00 96.88 96 GLU A C 1
ATOM 792 O O . GLU A 1 96 ? -13.811 -2.393 14.562 1.00 96.88 96 GLU A O 1
ATOM 797 N N . PHE A 1 97 ? -12.991 -0.322 14.864 1.00 94.50 97 PHE A N 1
ATOM 798 C CA . PHE A 1 97 ? -11.751 -0.557 14.123 1.00 94.50 97 PHE A CA 1
ATOM 799 C C . PHE A 1 97 ? -10.985 -1.785 14.642 1.00 94.50 97 PHE A C 1
ATOM 801 O O . PHE A 1 97 ? -10.517 -2.605 13.856 1.00 94.50 97 PHE A O 1
ATOM 808 N N . LYS A 1 98 ? -10.864 -1.949 15.968 1.00 93.19 98 LYS A N 1
ATOM 809 C CA . LYS A 1 98 ? -10.180 -3.110 16.560 1.00 93.19 98 LYS A CA 1
ATOM 810 C C . LYS A 1 98 ? -10.892 -4.427 16.254 1.00 93.19 98 LYS A C 1
ATOM 812 O O . LYS A 1 98 ? -10.201 -5.410 16.003 1.00 93.19 98 LYS A O 1
ATOM 817 N N . LYS A 1 99 ? -12.230 -4.460 16.293 1.00 95.75 99 LYS A N 1
ATOM 818 C CA . LYS A 1 99 ? -13.008 -5.657 15.931 1.00 95.75 99 LYS A CA 1
ATOM 819 C C . LYS A 1 99 ? -12.732 -6.044 14.479 1.00 95.75 99 LYS A C 1
ATOM 821 O O . LYS A 1 99 ? -12.226 -7.134 14.243 1.00 95.75 99 LYS A O 1
ATOM 826 N N . TRP A 1 100 ? -12.893 -5.096 13.552 1.00 95.06 100 TRP A N 1
ATOM 827 C CA . TRP A 1 100 ? -12.554 -5.297 12.139 1.00 95.06 100 TRP A CA 1
ATOM 828 C C . TRP A 1 100 ? -11.115 -5.795 11.952 1.00 95.06 100 TRP A C 1
ATOM 830 O O . TRP A 1 100 ? -10.876 -6.777 11.252 1.00 95.06 100 TRP A O 1
ATOM 840 N N . GLN A 1 101 ? -10.148 -5.161 12.618 1.00 92.44 101 GLN A N 1
ATOM 841 C CA . GLN A 1 101 ? -8.745 -5.552 12.524 1.00 92.44 101 GLN A CA 1
ATOM 842 C C . GLN A 1 101 ? -8.531 -7.005 12.988 1.00 92.44 101 GLN A C 1
ATOM 844 O O . GLN A 1 101 ? -7.806 -7.758 12.335 1.00 92.44 101 GLN A O 1
ATOM 849 N N . LEU A 1 102 ? -9.145 -7.415 14.104 1.00 92.50 102 LEU A N 1
ATOM 850 C CA . LEU A 1 102 ? -9.058 -8.786 14.615 1.00 92.50 102 LEU A CA 1
ATOM 851 C C . LEU A 1 102 ? -9.703 -9.793 13.660 1.00 92.50 102 LEU A C 1
ATOM 853 O O . LEU A 1 102 ? -9.120 -10.851 13.422 1.00 92.50 102 LEU A O 1
ATOM 857 N N . ASP A 1 103 ? -10.852 -9.454 13.084 1.00 94.62 103 ASP A N 1
ATOM 858 C CA . ASP A 1 103 ? -11.575 -10.320 12.154 1.00 94.62 103 ASP A CA 1
ATOM 859 C C . ASP A 1 103 ? -10.785 -10.532 10.857 1.00 94.62 103 ASP A C 1
ATOM 861 O O . ASP A 1 103 ? -10.621 -11.669 10.403 1.00 94.62 103 ASP A O 1
ATOM 865 N N . VAL A 1 104 ? -10.182 -9.471 10.307 1.00 91.50 104 VAL A N 1
ATOM 866 C CA . VAL A 1 104 ? -9.268 -9.569 9.155 1.00 91.50 104 VAL A CA 1
ATOM 867 C C . VAL A 1 104 ? -8.053 -10.432 9.498 1.00 91.50 104 VAL A C 1
ATOM 869 O O . VAL A 1 104 ? -7.672 -11.307 8.720 1.00 91.50 104 VAL A O 1
ATOM 872 N N . GLN A 1 105 ? -7.442 -10.232 10.668 1.00 92.00 105 GLN A N 1
ATOM 873 C CA . GLN A 1 105 ? -6.286 -11.027 11.085 1.00 92.00 105 GLN A CA 1
ATOM 874 C C . GLN A 1 105 ? -6.618 -12.518 11.239 1.00 92.00 105 GLN A C 1
ATOM 876 O O . GLN A 1 105 ? -5.814 -13.359 10.833 1.00 92.00 105 GLN A O 1
ATOM 881 N N . ARG A 1 106 ? -7.793 -12.850 11.789 1.00 91.19 106 ARG A N 1
ATOM 882 C CA . ARG A 1 106 ? -8.269 -14.234 11.946 1.00 91.19 106 ARG A CA 1
ATOM 883 C C . ARG A 1 106 ? -8.563 -14.885 10.598 1.00 91.19 106 ARG A C 1
ATOM 885 O O . ARG A 1 106 ? -8.008 -15.941 10.308 1.00 91.19 106 ARG A O 1
ATOM 892 N N . SER A 1 107 ? -9.376 -14.234 9.769 1.00 90.94 107 SER A N 1
ATOM 893 C CA . SER A 1 107 ? -9.803 -14.762 8.465 1.00 90.94 107 SER A CA 1
ATOM 894 C C . SER A 1 107 ? -8.634 -14.964 7.498 1.00 90.94 107 SER A C 1
ATOM 896 O O . SER A 1 107 ? -8.494 -16.023 6.894 1.00 90.94 107 SER A O 1
ATOM 898 N N . THR A 1 108 ? -7.732 -13.986 7.398 1.00 87.06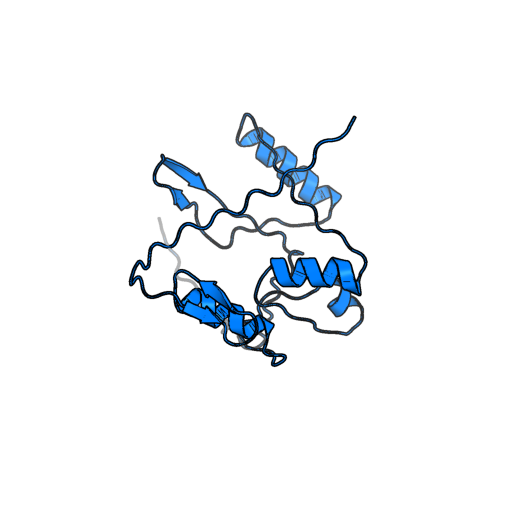 108 THR A N 1
ATOM 899 C CA . THR A 1 108 ? -6.599 -14.037 6.455 1.00 87.06 108 THR A CA 1
ATOM 900 C C . THR A 1 108 ? -5.335 -14.659 7.052 1.00 87.06 108 THR A C 1
ATOM 902 O O . THR A 1 108 ? -4.311 -14.762 6.369 1.00 87.06 108 THR A O 1
ATOM 905 N N . LYS A 1 109 ? -5.375 -15.076 8.329 1.00 86.12 109 LYS A N 1
ATOM 906 C CA . LYS A 1 109 ? -4.211 -15.542 9.102 1.00 86.12 109 LYS A CA 1
ATOM 907 C C . LYS A 1 109 ? -3.034 -14.568 8.954 1.00 86.12 109 LYS A C 1
ATOM 909 O O . LYS A 1 109 ? -1.904 -14.962 8.628 1.00 86.12 109 LYS A O 1
ATOM 914 N N . CYS A 1 110 ? -3.330 -13.279 9.110 1.00 83.75 110 CYS A N 1
ATOM 915 C CA . CYS A 1 110 ? -2.373 -12.188 8.997 1.00 83.75 110 CYS A CA 1
ATOM 916 C C . CYS A 1 110 ? -2.161 -11.477 10.339 1.00 83.75 110 CYS A C 1
ATOM 918 O O . CYS A 1 110 ? -2.920 -11.652 11.293 1.00 83.75 110 CYS A O 1
ATOM 920 N N . ARG A 1 111 ? -1.106 -10.669 10.433 1.00 85.69 111 ARG A N 1
ATOM 921 C CA . ARG A 1 111 ? -0.838 -9.805 11.578 1.00 85.69 111 ARG A CA 1
ATOM 922 C C . ARG A 1 111 ? -0.504 -8.407 11.094 1.00 85.69 111 ARG A C 1
ATOM 924 O O . ARG A 1 111 ? 0.400 -8.236 10.280 1.00 85.69 111 ARG A O 1
ATOM 931 N N . PHE A 1 112 ? -1.198 -7.419 11.647 1.00 87.69 112 PHE A N 1
ATOM 932 C CA . PHE A 1 112 ? -0.868 -6.016 11.452 1.00 87.69 112 PHE A CA 1
ATOM 933 C C . PHE A 1 112 ? 0.146 -5.565 12.502 1.00 87.69 112 PHE A C 1
ATOM 935 O O . PHE A 1 112 ? -0.037 -5.786 13.701 1.00 87.69 112 PHE A O 1
ATOM 942 N N . VAL A 1 113 ? 1.225 -4.933 12.052 1.00 85.25 113 VAL A N 1
ATOM 943 C CA . VAL A 1 113 ? 2.297 -4.420 12.906 1.00 85.25 113 VAL A CA 1
ATOM 944 C C . VAL A 1 113 ? 2.549 -2.961 12.563 1.00 85.25 113 VAL A C 1
ATOM 946 O O . VAL A 1 113 ? 2.637 -2.589 11.393 1.00 85.25 113 VAL A O 1
ATOM 949 N N . SER A 1 114 ? 2.698 -2.131 13.594 1.00 84.31 114 SER A N 1
ATOM 950 C CA . SER A 1 114 ? 3.158 -0.761 13.406 1.00 84.31 114 SER A CA 1
ATOM 951 C C . SER A 1 114 ? 4.678 -0.711 13.434 1.00 84.31 114 SER A C 1
ATOM 953 O O . SER A 1 114 ? 5.297 -1.089 14.425 1.00 84.31 114 SER A O 1
ATOM 955 N N . THR A 1 115 ? 5.293 -0.199 12.371 1.00 75.62 115 THR A N 1
ATOM 956 C CA . THR A 1 115 ? 6.745 0.055 12.353 1.00 75.62 115 THR A CA 1
ATOM 957 C C . THR A 1 115 ? 7.122 1.413 12.949 1.00 75.62 115 THR A C 1
ATOM 959 O O . THR A 1 115 ? 8.301 1.696 13.134 1.00 75.62 115 THR A O 1
ATOM 962 N N . ARG A 1 116 ? 6.137 2.294 13.175 1.00 80.06 116 ARG A N 1
ATOM 963 C CA . ARG A 1 116 ? 6.336 3.682 13.622 1.00 80.06 116 ARG A CA 1
ATOM 964 C C . ARG A 1 116 ? 5.272 4.089 14.643 1.00 80.06 116 ARG A C 1
ATOM 966 O O . ARG A 1 116 ? 4.227 3.454 14.748 1.00 80.06 116 ARG A O 1
ATOM 973 N N . GLY A 1 117 ? 5.529 5.153 15.395 1.00 89.19 117 GLY A N 1
ATOM 974 C CA . GLY A 1 117 ? 4.528 5.755 16.277 1.00 89.19 117 GLY A CA 1
ATOM 975 C C . GLY A 1 117 ? 3.423 6.496 15.516 1.00 89.19 117 GLY A C 1
ATOM 976 O O . GLY A 1 117 ? 3.454 6.629 14.290 1.00 89.19 117 GLY A O 1
ATOM 977 N N . ILE A 1 118 ? 2.446 7.001 16.269 1.00 91.50 118 ILE A N 1
ATOM 978 C CA . ILE A 1 118 ? 1.391 7.877 15.750 1.00 91.50 118 ILE A CA 1
ATOM 979 C C . ILE A 1 118 ? 2.013 9.202 15.297 1.00 91.50 118 ILE A C 1
ATOM 981 O O . ILE A 1 118 ? 2.720 9.854 16.061 1.00 91.50 118 ILE A O 1
ATOM 985 N N . ASN A 1 119 ? 1.693 9.628 14.077 1.00 89.88 119 ASN A N 1
ATOM 986 C CA . ASN A 1 119 ? 2.102 10.918 13.530 1.00 89.88 119 ASN A CA 1
ATOM 987 C C . ASN A 1 119 ? 0.980 11.939 13.733 1.00 89.88 119 ASN A C 1
ATOM 989 O O . ASN A 1 119 ? -0.166 11.670 13.369 1.00 89.88 119 ASN A O 1
ATOM 993 N N . LYS A 1 120 ? 1.301 13.111 14.283 1.00 91.38 120 LYS A N 1
ATOM 994 C CA . LYS A 1 120 ? 0.382 14.256 14.336 1.00 91.38 120 LYS A CA 1
ATOM 995 C C . LYS A 1 120 ? 0.561 15.066 13.049 1.00 91.38 120 LYS A C 1
ATOM 997 O O . LYS A 1 120 ? 1.685 15.447 12.736 1.00 91.38 120 LYS A O 1
ATOM 1002 N N . VAL A 1 121 ? -0.507 15.286 12.286 1.00 90.69 121 VAL A N 1
ATOM 1003 C CA . VAL A 1 121 ? -0.487 16.200 11.126 1.00 90.69 121 VAL A CA 1
ATOM 1004 C C . VAL A 1 121 ? -1.006 17.585 11.522 1.00 90.69 121 VAL A C 1
ATOM 1006 O O . VAL A 1 121 ? -1.639 17.720 12.565 1.00 90.69 121 VAL A O 1
ATOM 1009 N N . ALA A 1 122 ? -0.740 18.600 10.690 1.00 85.25 122 ALA A N 1
ATOM 1010 C CA . ALA A 1 122 ? -1.028 20.015 10.965 1.00 85.25 122 ALA A CA 1
ATOM 1011 C C . ALA A 1 122 ? -2.473 20.289 11.431 1.00 85.25 122 ALA A C 1
ATOM 1013 O O . ALA A 1 122 ? -2.690 21.147 12.275 1.00 85.25 122 ALA A O 1
ATOM 1014 N N . ASN A 1 123 ? -3.441 19.489 10.975 1.00 88.00 123 ASN A N 1
ATOM 1015 C CA . ASN A 1 123 ? -4.860 19.638 11.318 1.00 88.00 123 ASN A CA 1
ATOM 1016 C C . ASN A 1 123 ? -5.255 18.905 12.619 1.00 88.00 123 ASN A C 1
ATOM 1018 O O . ASN A 1 123 ? -6.411 18.538 12.796 1.00 88.00 123 ASN A O 1
ATOM 1022 N N . GLY A 1 124 ? -4.296 18.547 13.479 1.00 86.69 124 GLY A N 1
ATOM 1023 C CA . GLY A 1 124 ? -4.536 17.796 14.722 1.00 86.69 124 GLY A CA 1
ATOM 1024 C C . GLY A 1 124 ? -4.870 16.307 14.537 1.00 86.69 124 GLY A C 1
ATOM 1025 O O . GLY A 1 124 ? -4.868 15.544 15.506 1.00 86.69 124 GLY A O 1
ATOM 1026 N N . VAL A 1 125 ? -5.098 15.858 13.298 1.00 89.75 125 VAL A N 1
ATOM 1027 C CA . VAL A 1 125 ? -5.381 14.454 12.973 1.00 89.75 125 VAL A CA 1
ATOM 1028 C C . VAL A 1 125 ? -4.185 13.564 13.338 1.00 89.75 125 VAL A C 1
ATOM 1030 O O . VAL A 1 125 ? -3.021 13.883 13.081 1.00 89.75 125 VAL A O 1
ATOM 1033 N N . LYS A 1 126 ? -4.478 12.405 13.933 1.00 91.19 126 LYS A N 1
ATOM 1034 C CA . LYS A 1 126 ? -3.495 11.385 14.315 1.00 91.19 126 LYS A CA 1
ATOM 1035 C C . LYS A 1 126 ? -3.476 10.273 13.265 1.00 91.19 126 LYS A C 1
ATOM 1037 O O . LYS A 1 126 ? -4.475 9.585 13.088 1.00 91.19 126 LYS A O 1
ATOM 1042 N N . LYS A 1 127 ? -2.342 10.072 12.588 1.00 91.06 127 LYS A N 1
ATOM 1043 C CA . LYS A 1 127 ? -2.149 9.014 11.581 1.00 91.06 127 LYS A CA 1
ATOM 1044 C C . LYS A 1 127 ? -1.276 7.886 12.123 1.00 91.06 127 LYS A C 1
ATOM 1046 O O . LYS A 1 127 ? -0.136 8.118 12.527 1.00 91.06 127 LYS A O 1
ATOM 1051 N N . LEU A 1 128 ? -1.790 6.661 12.074 1.00 90.00 128 LEU A N 1
ATOM 1052 C CA . LEU A 1 128 ? -1.063 5.431 12.386 1.00 90.00 128 LEU A CA 1
ATOM 1053 C C . LEU A 1 128 ? -1.016 4.555 11.135 1.00 90.00 128 LEU A C 1
ATOM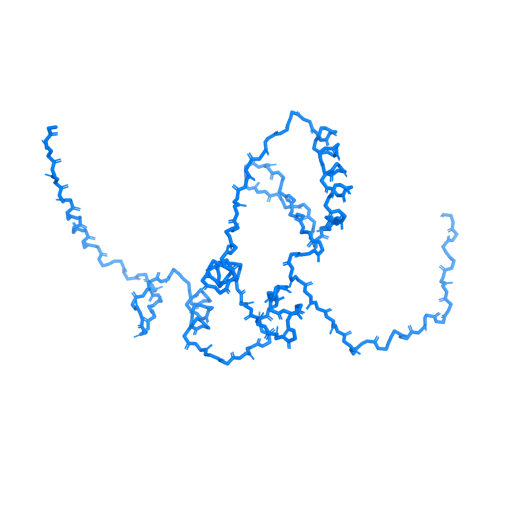 1055 O O . LEU A 1 128 ? -2.046 4.337 10.507 1.00 90.00 128 LEU A O 1
ATOM 1059 N N . TYR A 1 129 ? 0.168 4.052 10.794 1.00 87.81 129 TYR A N 1
ATOM 1060 C CA . TYR A 1 129 ? 0.352 3.145 9.664 1.00 87.81 129 TYR A CA 1
ATOM 1061 C C . TYR A 1 129 ? 0.593 1.734 10.186 1.00 87.81 129 TYR A C 1
ATOM 1063 O O . TYR A 1 129 ? 1.551 1.503 10.926 1.00 87.81 129 TYR A O 1
ATOM 1071 N N . LEU A 1 130 ? -0.276 0.806 9.794 1.00 88.12 130 LEU A N 1
ATOM 1072 C CA . LEU A 1 130 ? -0.169 -0.606 10.130 1.00 88.12 130 LEU A CA 1
ATOM 1073 C C . LEU A 1 130 ? 0.135 -1.400 8.863 1.00 88.12 130 LEU A C 1
ATOM 1075 O O . LEU A 1 130 ? -0.605 -1.311 7.886 1.00 88.12 130 LEU A O 1
ATOM 1079 N N . ASN A 1 131 ? 1.199 -2.196 8.896 1.00 83.31 131 ASN A N 1
ATOM 1080 C CA . ASN A 1 131 ? 1.587 -3.052 7.780 1.00 83.31 131 ASN A CA 1
ATOM 1081 C C . ASN A 1 131 ? 1.196 -4.496 8.093 1.00 83.31 131 ASN A C 1
ATOM 1083 O O . ASN A 1 131 ? 1.384 -4.959 9.220 1.00 83.31 131 ASN A O 1
ATOM 1087 N N . CYS A 1 132 ? 0.682 -5.219 7.102 1.00 84.56 132 CYS A N 1
ATOM 1088 C CA . CYS A 1 132 ? 0.474 -6.659 7.213 1.00 84.56 132 CYS A CA 1
ATOM 1089 C C . CYS A 1 132 ? 1.829 -7.386 7.166 1.00 84.56 132 CYS A C 1
ATOM 1091 O O . CYS A 1 132 ? 2.714 -7.007 6.404 1.00 84.56 132 CYS A O 1
ATOM 1093 N N . HIS A 1 133 ? 2.017 -8.469 7.924 1.00 74.31 133 HIS A N 1
ATOM 1094 C CA . HIS A 1 133 ? 3.252 -9.266 7.841 1.00 74.31 133 HIS A CA 1
ATOM 1095 C C . HIS A 1 133 ? 3.479 -9.886 6.453 1.00 74.31 133 HIS A C 1
ATOM 1097 O O . HIS A 1 133 ? 4.607 -10.218 6.104 1.00 74.31 133 HIS A O 1
ATOM 1103 N N . ARG A 1 134 ? 2.406 -10.034 5.668 1.00 72.50 134 ARG A N 1
ATOM 1104 C CA . ARG A 1 134 ? 2.418 -10.524 4.284 1.00 72.50 134 ARG A CA 1
ATOM 1105 C C . ARG A 1 134 ? 2.613 -9.409 3.250 1.00 72.50 134 ARG A C 1
ATOM 1107 O O . ARG A 1 134 ? 2.522 -9.642 2.059 1.00 72.50 134 ARG A O 1
ATOM 1114 N N . ASP A 1 135 ? 2.885 -8.183 3.675 1.00 70.06 135 ASP A N 1
ATOM 1115 C CA . ASP A 1 135 ? 3.016 -7.0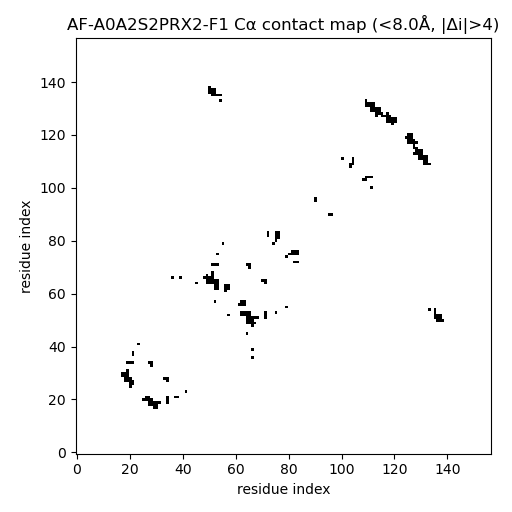18 2.791 1.00 70.06 135 ASP A CA 1
ATOM 1116 C C . ASP A 1 135 ? 4.394 -6.924 2.094 1.00 70.06 135 ASP A C 1
ATOM 1118 O O . ASP A 1 135 ? 4.805 -5.872 1.615 1.00 70.06 135 ASP A O 1
ATOM 1122 N N . GLY A 1 136 ? 5.165 -8.016 2.072 1.00 61.44 136 GLY A N 1
ATOM 1123 C CA . GLY A 1 136 ? 6.434 -8.079 1.338 1.00 61.44 136 GLY A CA 1
ATOM 1124 C C . GLY A 1 136 ? 7.607 -7.320 1.973 1.00 61.44 136 GLY A C 1
ATOM 1125 O O . GLY A 1 136 ? 8.688 -7.283 1.382 1.00 61.44 136 GLY A O 1
ATOM 1126 N N . TYR A 1 137 ? 7.454 -6.757 3.179 1.00 62.00 137 TYR A N 1
ATOM 1127 C CA . TYR A 1 137 ? 8.567 -6.225 3.978 1.00 62.00 137 TYR A CA 1
ATOM 1128 C C . TYR A 1 137 ? 9.367 -7.366 4.625 1.00 62.00 137 TYR A C 1
ATOM 1130 O O . TYR A 1 137 ? 9.344 -7.566 5.839 1.00 62.00 137 TYR A O 1
ATOM 1138 N N . PHE A 1 138 ? 10.089 -8.134 3.811 1.00 50.34 138 PHE A N 1
ATOM 1139 C CA . PHE A 1 138 ? 10.961 -9.200 4.292 1.00 50.34 138 PHE A CA 1
ATOM 1140 C C . PHE A 1 138 ? 12.405 -8.701 4.416 1.00 50.34 138 PHE A C 1
ATOM 1142 O O . PHE A 1 138 ? 13.162 -8.685 3.449 1.00 50.34 138 PHE A O 1
ATOM 1149 N N . ASN A 1 139 ? 12.808 -8.310 5.628 1.00 48.84 139 ASN A N 1
ATOM 1150 C CA . ASN A 1 139 ? 14.213 -8.080 5.972 1.00 48.84 139 ASN A CA 1
ATOM 1151 C C . ASN A 1 139 ? 14.724 -9.249 6.816 1.00 48.84 139 ASN A C 1
ATOM 1153 O O . ASN A 1 139 ? 14.786 -9.145 8.043 1.00 48.84 139 ASN A O 1
ATOM 1157 N N . ARG A 1 140 ? 15.136 -10.357 6.192 1.00 40.06 140 ARG A N 1
ATOM 1158 C CA . ARG A 1 140 ? 15.967 -11.327 6.915 1.00 40.06 140 ARG A CA 1
ATOM 1159 C C . ARG A 1 140 ? 17.379 -10.754 7.003 1.00 40.06 140 ARG A C 1
ATOM 1161 O O . ARG A 1 140 ? 18.211 -11.000 6.137 1.00 40.06 140 ARG A O 1
ATOM 1168 N N . LYS A 1 141 ? 17.662 -9.965 8.044 1.00 42.59 141 LYS A N 1
ATOM 1169 C CA . LYS A 1 141 ? 19.054 -9.769 8.463 1.00 42.59 141 LYS A CA 1
ATOM 1170 C C . LYS A 1 141 ? 19.532 -11.112 9.009 1.00 42.59 141 LYS A C 1
ATOM 1172 O O . LYS A 1 141 ? 19.269 -11.432 10.161 1.00 42.59 141 LYS A O 1
ATOM 1177 N N . LEU A 1 142 ? 20.201 -11.904 8.176 1.00 42.56 142 LEU A N 1
ATOM 1178 C CA . LEU A 1 142 ? 20.884 -13.120 8.626 1.00 42.56 142 LEU A CA 1
ATOM 1179 C C . LEU A 1 142 ? 22.148 -12.832 9.450 1.00 42.56 142 LEU A C 1
ATOM 1181 O O . LEU A 1 142 ? 22.721 -13.758 9.999 1.00 42.56 142 LEU A O 1
ATOM 1185 N N . ASN A 1 143 ? 22.538 -11.565 9.616 1.00 49.78 143 ASN A N 1
ATOM 1186 C CA . ASN A 1 143 ? 23.757 -11.191 10.335 1.00 49.78 143 ASN A CA 1
ATOM 1187 C C . ASN A 1 143 ? 23.447 -10.389 11.602 1.00 49.78 143 ASN A C 1
ATOM 1189 O O . ASN A 1 143 ? 23.911 -9.270 11.807 1.00 49.78 143 ASN A O 1
ATOM 1193 N N . SER A 1 144 ? 22.635 -10.957 12.483 1.00 44.50 144 SER A N 1
ATOM 1194 C CA . SER A 1 144 ? 22.729 -10.618 13.899 1.00 44.50 144 SER A CA 1
ATOM 1195 C C . SER A 1 144 ? 22.753 -11.915 14.673 1.00 44.50 144 SER A C 1
ATOM 1197 O O . SER A 1 144 ? 21.711 -12.439 15.064 1.00 44.50 144 SER A O 1
ATOM 1199 N N . ILE A 1 145 ? 23.968 -12.422 14.893 1.00 49.72 145 ILE A N 1
ATOM 1200 C CA . ILE A 1 145 ? 24.251 -13.253 16.057 1.00 49.72 145 ILE A CA 1
ATOM 1201 C C . ILE A 1 145 ? 23.733 -12.433 17.238 1.00 49.72 145 ILE A C 1
ATOM 1203 O O . ILE A 1 145 ? 24.323 -11.419 17.614 1.00 49.72 145 ILE A O 1
ATOM 1207 N N . ARG A 1 146 ? 22.550 -12.783 17.748 1.00 50.28 146 ARG A N 1
ATOM 1208 C CA . ARG A 1 146 ? 22.045 -12.197 18.984 1.00 50.28 146 ARG A CA 1
ATOM 1209 C C . ARG A 1 146 ? 23.056 -12.604 20.047 1.00 50.28 146 ARG A C 1
ATOM 1211 O O . ARG A 1 146 ? 23.049 -13.759 20.457 1.00 50.28 146 ARG A O 1
ATOM 1218 N N . LYS A 1 147 ? 23.942 -11.692 20.465 1.00 55.88 147 LYS A N 1
ATOM 1219 C CA . LYS A 1 147 ? 24.706 -11.906 21.695 1.00 55.88 147 LYS A CA 1
ATOM 1220 C C . LYS A 1 147 ? 23.678 -12.108 22.803 1.00 55.88 147 LYS A C 1
ATOM 1222 O O . LYS A 1 147 ? 22.807 -11.258 23.010 1.00 55.88 147 LYS A O 1
ATOM 1227 N N . LEU A 1 148 ? 23.732 -13.277 23.432 1.00 52.59 148 LEU A N 1
ATOM 1228 C CA . LEU A 1 148 ? 22.909 -13.605 24.582 1.00 52.59 148 LEU A CA 1
ATOM 1229 C C . LEU A 1 148 ? 23.175 -12.537 25.649 1.00 52.59 148 LEU A C 1
ATOM 1231 O O . LEU A 1 148 ? 24.331 -12.235 25.940 1.00 52.59 148 LEU A O 1
ATOM 1235 N N . LYS A 1 149 ? 22.124 -11.909 26.185 1.00 53.00 149 LYS A N 1
ATOM 1236 C CA . LYS A 1 149 ? 22.294 -10.961 27.289 1.00 53.00 149 LYS A CA 1
ATOM 1237 C C . LYS A 1 149 ? 22.772 -11.751 28.506 1.00 53.00 149 LYS A C 1
ATOM 1239 O O . LYS A 1 149 ? 22.018 -12.561 29.036 1.00 53.00 149 LYS A O 1
ATOM 1244 N N . SER A 1 150 ? 24.006 -11.521 28.937 1.00 51.59 150 SER A N 1
ATOM 1245 C CA . SER A 1 150 ? 24.506 -11.981 30.228 1.00 51.59 150 SER A CA 1
ATOM 1246 C C . SER A 1 150 ? 23.901 -11.086 31.312 1.00 51.59 150 SER A C 1
ATOM 1248 O O . SER A 1 150 ? 24.383 -9.982 31.533 1.00 51.59 150 SER A O 1
ATOM 1250 N N . GLN A 1 151 ? 22.828 -11.571 31.938 1.00 47.53 151 GLN A N 1
ATOM 1251 C CA . GLN A 1 151 ? 22.141 -10.989 33.099 1.00 47.53 151 GLN A CA 1
ATOM 1252 C C . GLN A 1 151 ? 21.316 -9.708 32.857 1.00 47.53 151 GLN A C 1
ATOM 1254 O O . GLN A 1 151 ? 21.745 -8.733 32.244 1.00 47.53 151 GLN A O 1
ATOM 1259 N N . GLY A 1 152 ? 20.070 -9.738 33.338 1.00 41.81 152 GLY A N 1
ATOM 1260 C CA . GLY A 1 152 ? 19.176 -8.585 33.385 1.00 41.81 152 GLY A CA 1
ATOM 1261 C C . GLY A 1 152 ? 19.346 -7.829 34.698 1.00 41.81 152 GLY A C 1
ATOM 1262 O O . GLY A 1 152 ? 19.404 -8.444 35.757 1.00 41.81 152 GLY A O 1
ATOM 1263 N N . SER A 1 153 ? 19.391 -6.498 34.644 1.00 52.66 153 SER A N 1
ATOM 1264 C CA . SER A 1 153 ? 19.258 -5.683 35.852 1.00 52.66 153 SER A CA 1
ATOM 1265 C C . SER A 1 153 ? 17.823 -5.782 36.366 1.00 52.66 153 SER A C 1
ATOM 1267 O O . SER A 1 153 ? 16.889 -5.339 35.691 1.00 52.66 153 SER A O 1
ATOM 1269 N N . ASN A 1 154 ? 17.661 -6.359 37.558 1.00 52.38 154 ASN A N 1
ATOM 1270 C CA . ASN A 1 154 ? 16.444 -6.227 38.350 1.00 52.38 154 ASN A CA 1
ATOM 1271 C C . ASN A 1 154 ? 16.175 -4.737 38.581 1.00 52.38 154 ASN A C 1
ATOM 1273 O O . ASN A 1 154 ? 16.999 -4.039 39.168 1.00 52.38 154 ASN A O 1
ATOM 1277 N N . LYS A 1 155 ? 15.030 -4.246 38.107 1.00 42.12 155 LYS A N 1
ATOM 1278 C CA . LYS A 1 155 ? 14.487 -2.964 38.555 1.00 42.12 155 LYS A CA 1
ATOM 1279 C C . LYS A 1 155 ? 13.531 -3.260 39.702 1.00 42.12 155 LYS A C 1
ATOM 1281 O O . LYS A 1 155 ? 12.440 -3.768 39.467 1.00 42.12 155 LYS A O 1
ATOM 1286 N N . THR A 1 156 ? 13.980 -3.009 40.923 1.00 44.31 156 THR A N 1
ATOM 1287 C CA . THR A 1 156 ? 13.130 -2.942 42.113 1.00 44.31 156 THR A CA 1
ATOM 1288 C C . THR A 1 156 ? 12.390 -1.605 42.159 1.00 44.31 156 THR A C 1
ATOM 1290 O O . THR A 1 156 ? 13.028 -0.572 41.972 1.00 44.31 156 THR A O 1
ATOM 1293 N N . ASN A 1 157 ? 11.084 -1.722 42.435 1.00 39.19 157 ASN A N 1
ATOM 1294 C CA . ASN A 1 157 ? 10.058 -0.747 42.843 1.00 39.19 157 ASN A CA 1
ATOM 1295 C C . ASN A 1 157 ? 9.944 0.572 42.063 1.00 39.19 157 ASN A C 1
ATOM 1297 O O . ASN A 1 157 ? 10.696 1.522 42.363 1.00 39.19 157 ASN A O 1
#

pLDDT: mean 72.83, std 18.87, range [30.0, 96.88]

Nearest PDB structures (foldseek):
  2emf-assembly1_A  TM=6.893E-01  e=5.797E-01  Homo sapiens
  2emb-assembly1_A  TM=6.124E-01  e=1.179E+00  Homo sapiens
  8kea-assembly1_W  TM=3.339E-01  e=1.628E+00  unclassified Caudoviricetes
  8cll-assembly1_F  TM=3.211E-01  e=5.204E+00  Homo sapiens

Mean predicted aligned error: 16.24 Å

Secondary structure (DSSP, 8-state):
-------------------EE-TTT--EESSHHHHHHHGGGT--S--TT--EE-HHHHHTT---EESSHHHHHHHHHHHH-----------SSHHHHHHHHHHHHHHTT--EE-SS-PEEPTTS-EE---EETTSS---------------------

Foldseek 3Di:
DDDDDDDDDDDDDPPPQPWDAAPVPRDTDNDPVVNVLVCVVVDPDDDPLQQFWDVVCVVVVHTDTDNDVVVSQVCCCPPVVDHDDDDDDDDP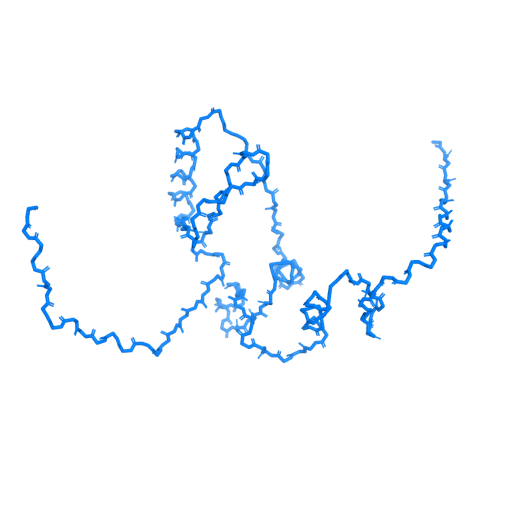DPVRVVVVQVVCCVVVVWDWDFPDDWDQDPVRDTDTDTDIPPRRRDDPPVPDPPPDDPDDDDDDD

InterPro domains:
  IPR013087 Zinc finger C2H2-type [PS00028] (22-42)
  IPR013087 Zinc finger C2H2-type [PS50157] (20-47)
  IPR013087 Zinc finger C2H2-type [SM00355] (20-42)
  IPR013087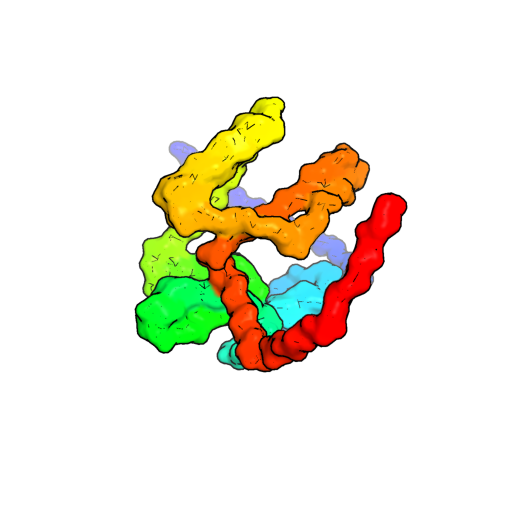 Zinc finger C2H2-type [SM00355] (52-80)
  IPR036236 Zinc finger C2H2 superfamily [SSF57667] (18-43)
  IPR052797 Regulatory Factors in Gene Expression and Cell Death [PTHR33936] (7-157)

Sequence (157 aa):
RIHSETRTSEHSKPSTTHSFICDYCNQIFSRKQNLKRHFLVHKSTFDERCKIVCMYCMSNGVSKKFVTRKLLQEHCVKVHDVELREEIKTFSSKSEFKKWQLDVQRSTKCRFVSTRGINKVANGVKKLYLNCHRDGYFNRKLNSIRKLKSQGSNKTN

Solvent-accessible surface area (backbone atoms only — not comparable to full-atom values): 10509 Å² total; per-residue (Å²): 135,90,82,88,81,88,79,85,76,87,76,92,68,91,68,93,58,82,67,29,64,37,94,90,75,69,51,77,25,89,39,65,70,56,38,61,58,53,52,52,78,78,42,93,68,90,52,92,72,40,53,36,37,45,61,74,39,45,77,71,79,37,87,49,63,24,76,46,69,67,59,44,45,57,45,32,39,76,76,67,72,41,82,82,82,88,82,90,82,86,65,99,40,74,66,56,47,49,51,55,52,50,51,50,24,62,76,68,73,48,48,76,44,63,91,61,74,74,41,78,45,98,85,73,49,76,48,72,64,68,44,51,72,83,66,23,71,69,78,83,74,86,82,62,82,75,76,77,80,84,76,80,84,84,81,81,132